Protein AF-A0A1G3P258-F1 (afdb_monomer)

Secondary structure (DSSP, 8-state):
------HHHHHHHHHHHHHHHHHHHHHHHHHHTTS-HHHHHHHHHHHHHHHHHHHIIIIIS-PPP-HHHHHHHHHHHHHHHHHHHHHHHHHHHTTSS-TTTHHHHHHHHHHHHHHHHHHHHHHTTTT--

Sequence (129 aa):
MKINISIQQFMKFVLAGILNTSFTYGIYYLLIFIIDYRLSYIISFLSGIILSFILHAKMVFKVKIDLYKIIMYPLVYLTQFSISFIFITLFVENGIVNKKIAPLLVLLITIPITFVISKLILTNRNKNA

Solvent-accessible surface area (backbone atoms only — not comparable to full-atom values): 7156 Å² total; per-residue (Å²): 132,87,82,77,79,51,68,68,45,54,52,40,46,53,52,37,49,53,53,30,51,55,49,26,48,51,47,25,61,60,32,48,80,78,43,58,61,67,59,19,46,52,54,17,50,56,51,29,54,55,48,41,51,52,38,45,34,55,71,42,64,65,46,84,89,46,73,68,56,67,61,46,49,58,50,50,54,50,50,46,48,52,50,43,49,53,50,37,50,54,32,41,75,70,65,74,33,58,78,87,52,31,63,62,56,38,47,67,58,42,53,62,51,45,51,51,53,53,46,48,71,72,54,72,63,80,79,81,121

Mean predicted aligned error: 11.54 Å

Nearest PDB structures (foldseek):
  5mm1-assembly1_A  TM=8.463E-01  e=4.271E-02  Pyrococcus furiosus DSM 3638
  5mm0-assembly1_A  TM=7.919E-01  e=7.027E-02  Pyrococcus furiosus DSM 3638

Structure (mmCIF, N/CA/C/O backbone):
data_AF-A0A1G3P258-F1
#
_entry.id   AF-A0A1G3P258-F1
#
loop_
_atom_site.group_PDB
_atom_site.id
_atom_site.type_symbol
_atom_site.label_atom_id
_atom_site.label_alt_id
_atom_site.label_comp_id
_atom_site.label_asym_id
_atom_site.label_entity_id
_atom_site.label_seq_id
_atom_site.pdbx_PDB_ins_code
_atom_site.Cartn_x
_atom_site.Cartn_y
_atom_site.Cartn_z
_atom_site.occupancy
_atom_site.B_iso_or_equiv
_atom_site.auth_seq_id
_atom_site.auth_comp_id
_atom_site.auth_asym_id
_atom_site.auth_atom_id
_atom_site.pdbx_PDB_model_num
ATOM 1 N N . MET A 1 1 ? -13.390 -18.428 19.947 1.00 37.09 1 MET A N 1
ATOM 2 C CA . MET A 1 1 ? -13.573 -17.019 19.525 1.00 37.09 1 MET A CA 1
ATOM 3 C C . MET A 1 1 ? -14.125 -17.028 18.101 1.00 37.09 1 MET A C 1
ATOM 5 O O . MET A 1 1 ? -13.364 -17.255 17.171 1.00 37.09 1 MET A O 1
ATOM 9 N N . LYS A 1 2 ? -15.452 -16.928 17.916 1.00 30.19 2 LYS A N 1
ATOM 10 C CA . LYS A 1 2 ? -16.066 -16.960 16.575 1.00 30.19 2 LYS A CA 1
ATOM 11 C C . LYS A 1 2 ? -15.750 -15.649 15.864 1.00 30.19 2 LYS A C 1
ATOM 13 O O . LYS A 1 2 ? -16.291 -14.598 16.195 1.00 30.19 2 LYS A O 1
ATOM 18 N N . ILE A 1 3 ? -14.821 -15.711 14.922 1.00 45.19 3 ILE A N 1
ATOM 19 C CA . ILE A 1 3 ? -14.488 -14.602 14.038 1.00 45.19 3 ILE A CA 1
ATOM 20 C C . ILE A 1 3 ? -15.637 -14.474 13.022 1.00 45.19 3 ILE A C 1
ATOM 22 O O . ILE A 1 3 ? -15.552 -14.990 11.917 1.00 45.19 3 ILE A O 1
ATOM 26 N N . ASN A 1 4 ? -16.724 -13.793 13.394 1.00 44.59 4 ASN A N 1
ATOM 27 C CA . ASN A 1 4 ? -17.742 -13.368 12.429 1.00 44.59 4 ASN A CA 1
ATOM 28 C C . ASN A 1 4 ? -17.172 -12.191 11.628 1.00 44.59 4 ASN A C 1
ATOM 30 O O . ASN A 1 4 ? -17.173 -11.050 12.089 1.00 44.59 4 ASN A O 1
ATOM 34 N N . ILE A 1 5 ? -16.618 -12.476 10.450 1.00 55.91 5 ILE A N 1
ATOM 35 C CA . ILE A 1 5 ? 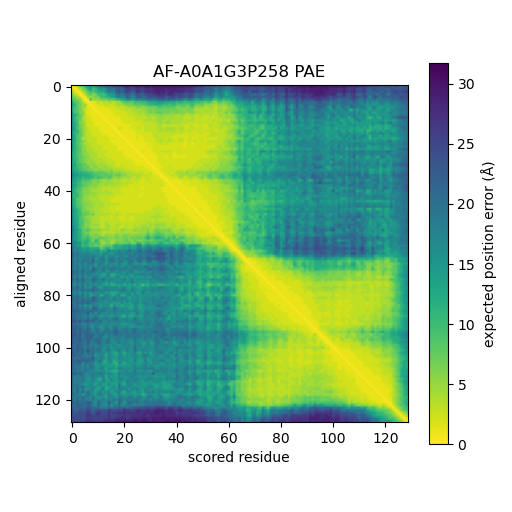-16.268 -11.453 9.462 1.00 55.91 5 ILE A CA 1
ATOM 36 C C . ILE A 1 5 ? -17.595 -10.971 8.878 1.00 55.91 5 ILE A C 1
ATOM 38 O O . ILE A 1 5 ? -18.231 -11.687 8.110 1.00 55.91 5 ILE A O 1
ATOM 42 N N . SER A 1 6 ? -18.065 -9.791 9.285 1.00 71.62 6 SER A N 1
ATOM 43 C CA . SER A 1 6 ? -19.284 -9.239 8.695 1.00 71.62 6 SER A CA 1
ATOM 44 C C . SER A 1 6 ? -18.958 -8.737 7.285 1.00 71.62 6 SER A C 1
ATOM 46 O O . SER A 1 6 ? -17.985 -8.007 7.088 1.00 71.62 6 SER A O 1
ATOM 48 N N . ILE A 1 7 ? -19.773 -9.115 6.298 1.00 76.12 7 ILE A N 1
ATOM 49 C CA . ILE A 1 7 ? -19.669 -8.662 4.897 1.00 76.12 7 ILE A CA 1
ATOM 50 C C . ILE A 1 7 ? -19.549 -7.131 4.804 1.00 76.12 7 ILE A C 1
ATOM 52 O O . ILE A 1 7 ? -18.830 -6.607 3.956 1.00 76.12 7 ILE A O 1
ATOM 56 N N . GLN A 1 8 ? -20.153 -6.401 5.744 1.00 75.00 8 GLN A N 1
ATOM 57 C CA . GLN A 1 8 ? -20.050 -4.945 5.821 1.00 75.00 8 GLN A CA 1
ATOM 58 C C . GLN A 1 8 ? -18.625 -4.455 6.127 1.00 75.00 8 GLN A C 1
ATOM 60 O O . GLN A 1 8 ? -18.224 -3.409 5.625 1.00 75.00 8 GLN A O 1
ATOM 65 N N . GLN A 1 9 ? -17.849 -5.172 6.946 1.00 70.31 9 GLN A N 1
ATOM 66 C CA . GLN A 1 9 ? -16.449 -4.818 7.222 1.00 70.31 9 GLN A CA 1
ATOM 67 C C . GLN A 1 9 ? -15.577 -5.033 5.986 1.00 70.31 9 GLN A C 1
ATOM 69 O O . GLN A 1 9 ? -14.744 -4.186 5.672 1.00 70.31 9 GLN A O 1
ATOM 74 N N . PHE A 1 10 ? -15.814 -6.125 5.256 1.00 73.94 10 PHE A N 1
ATOM 75 C CA . PHE A 1 10 ? -15.121 -6.402 4.003 1.00 73.94 10 PHE A CA 1
ATOM 76 C C . PHE A 1 10 ? -15.439 -5.347 2.934 1.00 73.94 10 PHE A C 1
ATOM 78 O O . PHE A 1 10 ? -14.525 -4.777 2.348 1.00 73.94 10 PHE A O 1
ATOM 85 N N . MET A 1 11 ? -16.714 -4.985 2.749 1.00 77.12 11 MET A N 1
ATOM 86 C CA . MET A 1 11 ? -17.096 -3.914 1.818 1.00 77.12 11 MET A CA 1
ATOM 87 C C . MET A 1 11 ? -16.448 -2.570 2.167 1.00 77.12 11 MET A C 1
ATOM 89 O O . MET A 1 11 ? -15.971 -1.867 1.281 1.00 77.12 11 MET A O 1
ATOM 93 N N . LYS A 1 12 ? -16.388 -2.211 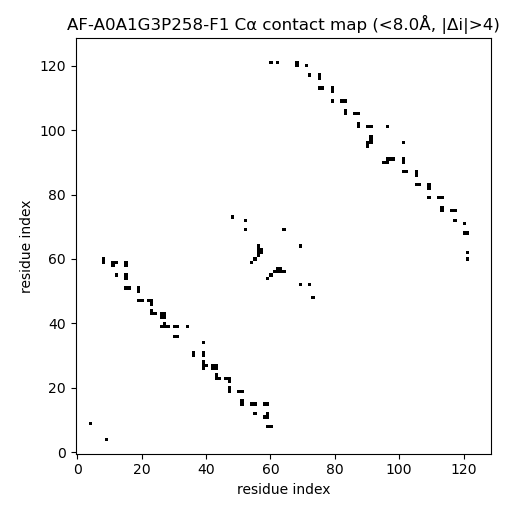3.456 1.00 76.44 12 LYS A N 1
ATOM 94 C CA . LYS A 1 12 ? -15.717 -0.981 3.903 1.00 76.44 12 LYS A CA 1
ATOM 95 C C . LYS A 1 12 ? -14.213 -1.018 3.659 1.00 76.44 12 LYS A C 1
ATOM 97 O O . LYS A 1 12 ? -13.640 0.018 3.346 1.00 76.44 12 LYS A O 1
ATOM 102 N N . PHE A 1 13 ? -13.587 -2.185 3.796 1.00 74.94 13 PHE A N 1
ATOM 103 C CA . PHE A 1 13 ? -12.176 -2.378 3.469 1.00 74.94 13 PHE A CA 1
ATOM 104 C C . PHE A 1 13 ? -11.924 -2.161 1.972 1.00 74.94 13 PHE A C 1
ATOM 106 O O . PHE A 1 13 ? -11.023 -1.411 1.611 1.00 74.94 13 PHE A O 1
ATOM 113 N N . VAL A 1 14 ? -12.763 -2.741 1.107 1.00 80.62 14 VAL A N 1
ATOM 114 C CA . VAL A 1 14 ? -12.675 -2.541 -0.350 1.00 80.62 14 VAL A CA 1
ATOM 115 C C . VAL A 1 14 ? -12.878 -1.067 -0.718 1.00 80.62 14 VAL A C 1
ATOM 117 O O . VAL A 1 1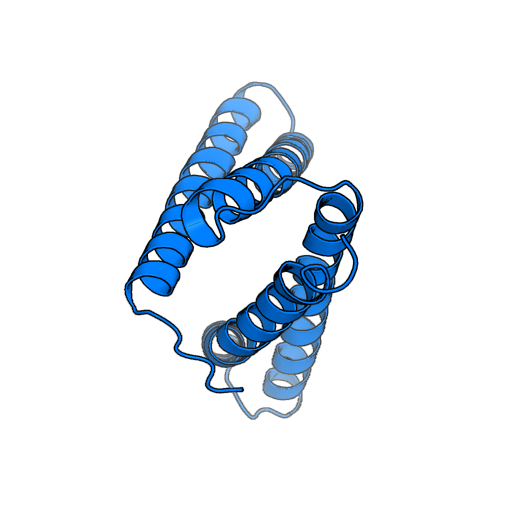4 ? -12.070 -0.504 -1.451 1.00 80.62 14 VAL A O 1
ATOM 120 N N . LEU A 1 15 ? -13.898 -0.410 -0.156 1.00 83.88 15 LEU A N 1
ATOM 121 C CA . LEU A 1 15 ? -14.153 1.024 -0.355 1.00 83.88 15 LEU A CA 1
ATOM 122 C C . LEU A 1 15 ? -12.983 1.902 0.102 1.00 83.88 15 LEU A C 1
ATOM 124 O O . LEU A 1 15 ? -12.601 2.829 -0.609 1.00 83.88 15 LEU A O 1
ATOM 128 N N . ALA A 1 16 ? -12.399 1.607 1.265 1.00 79.25 16 ALA A N 1
ATOM 129 C CA . ALA A 1 16 ? -11.225 2.318 1.762 1.00 79.25 16 ALA A CA 1
ATOM 130 C C . ALA A 1 16 ? -10.021 2.146 0.823 1.00 79.25 16 ALA A C 1
ATOM 132 O O . ALA A 1 16 ? -9.307 3.115 0.573 1.00 79.25 16 ALA A O 1
ATOM 133 N N . GLY A 1 17 ? -9.839 0.947 0.258 1.00 79.19 17 GLY A N 1
ATOM 134 C CA . GLY A 1 17 ? -8.825 0.680 -0.760 1.00 79.19 17 GLY A CA 1
ATOM 135 C C . GLY A 1 17 ? -9.017 1.532 -2.016 1.00 79.19 17 GLY A C 1
ATOM 136 O O . GLY A 1 17 ? -8.084 2.214 -2.429 1.00 79.19 17 GLY A O 1
ATOM 137 N N . ILE A 1 18 ? -10.234 1.564 -2.570 1.00 87.69 18 ILE A N 1
ATOM 138 C CA . ILE A 1 18 ? -10.562 2.365 -3.762 1.00 87.69 18 ILE A CA 1
ATOM 139 C C . ILE A 1 18 ? -10.301 3.853 -3.501 1.00 87.69 18 ILE A C 1
ATOM 141 O O . ILE A 1 18 ? -9.592 4.492 -4.274 1.00 87.69 18 ILE A O 1
ATOM 145 N N . LEU A 1 19 ? -10.810 4.392 -2.388 1.00 87.00 19 LEU A N 1
ATOM 146 C CA . LEU A 1 19 ? -10.608 5.796 -2.017 1.00 87.00 19 LEU A CA 1
ATOM 147 C C . LEU A 1 19 ? -9.126 6.144 -1.869 1.00 87.00 19 LEU A C 1
ATOM 149 O O . LEU A 1 19 ? -8.686 7.184 -2.356 1.00 87.00 19 LEU A O 1
ATOM 153 N N . ASN A 1 20 ? -8.354 5.268 -1.222 1.00 88.12 20 ASN A N 1
ATOM 154 C CA . ASN A 1 20 ? -6.926 5.475 -1.053 1.00 88.12 20 ASN A CA 1
ATOM 155 C C . ASN A 1 20 ? -6.205 5.512 -2.403 1.00 88.12 20 ASN A C 1
ATOM 157 O O . ASN A 1 20 ? -5.443 6.438 -2.653 1.00 88.12 20 ASN A O 1
ATOM 161 N N . THR A 1 21 ? -6.480 4.551 -3.286 1.00 86.31 21 THR A N 1
ATOM 162 C CA . THR A 1 21 ? -5.869 4.498 -4.619 1.00 86.31 21 THR A CA 1
ATOM 163 C C . THR A 1 21 ? -6.243 5.708 -5.470 1.00 86.31 21 THR A C 1
ATOM 165 O O . THR A 1 21 ? -5.372 6.288 -6.113 1.00 86.31 21 THR A O 1
ATOM 168 N N . SER A 1 22 ? -7.509 6.135 -5.460 1.00 90.06 22 SER A N 1
ATOM 169 C CA . SER A 1 22 ? -7.934 7.337 -6.186 1.00 90.06 22 SER A CA 1
ATOM 170 C C . SER A 1 22 ? -7.216 8.589 -5.678 1.00 90.06 22 SER A C 1
ATOM 172 O O . SER A 1 22 ? -6.766 9.407 -6.477 1.00 90.06 22 SER A O 1
ATOM 174 N N . PHE A 1 23 ? -7.063 8.726 -4.360 1.00 91.19 23 PHE A N 1
ATOM 175 C CA . PHE A 1 23 ? -6.387 9.871 -3.755 1.00 91.19 23 PHE A CA 1
ATOM 176 C C . PHE A 1 23 ? -4.882 9.886 -4.037 1.00 91.19 23 PHE A C 1
ATOM 178 O O . PHE A 1 23 ? -4.346 10.913 -4.453 1.00 91.19 23 PHE A O 1
ATOM 185 N N . THR A 1 24 ? -4.190 8.759 -3.851 1.00 89.19 24 THR A N 1
ATOM 186 C CA . THR A 1 24 ? -2.747 8.674 -4.112 1.00 89.19 24 THR A CA 1
ATOM 187 C C . THR A 1 24 ? -2.437 8.886 -5.582 1.00 89.19 24 THR A C 1
ATOM 189 O O . THR A 1 24 ? -1.491 9.606 -5.906 1.00 89.19 24 THR A O 1
ATOM 192 N N . TYR A 1 25 ? -3.257 8.336 -6.478 1.00 88.88 25 TYR A N 1
ATOM 193 C CA . TYR A 1 25 ? -3.122 8.583 -7.906 1.00 88.88 25 TYR A CA 1
ATOM 194 C C . TYR A 1 25 ? -3.359 10.057 -8.250 1.00 88.88 25 TYR A C 1
ATOM 196 O O . TYR A 1 25 ? -2.569 10.634 -8.989 1.00 88.88 25 TYR A O 1
ATOM 204 N N . GLY A 1 26 ? -4.377 10.693 -7.659 1.00 91.44 26 GLY A N 1
ATOM 205 C CA . GLY A 1 26 ? -4.629 12.126 -7.822 1.00 91.44 26 GLY A CA 1
ATOM 206 C C . GLY A 1 26 ? -3.444 12.991 -7.385 1.00 91.44 26 GLY A C 1
ATOM 207 O O . GLY A 1 26 ? -3.010 13.856 -8.142 1.00 91.44 26 GLY A O 1
ATOM 208 N N . ILE A 1 27 ? -2.862 12.715 -6.211 1.00 89.88 27 ILE A N 1
ATOM 209 C CA . ILE A 1 27 ? -1.644 13.399 -5.743 1.00 89.88 27 ILE A CA 1
ATOM 210 C C . ILE A 1 27 ? -0.496 13.179 -6.721 1.00 89.88 27 ILE A C 1
ATOM 212 O O . ILE A 1 27 ? 0.136 14.140 -7.142 1.00 89.88 27 ILE A O 1
ATOM 216 N N . TYR A 1 28 ? -0.226 11.927 -7.090 1.00 91.31 28 TYR A N 1
ATOM 217 C CA . TYR A 1 28 ? 0.866 11.603 -8.003 1.00 91.31 28 TYR A CA 1
ATOM 218 C C . TYR A 1 28 ? 0.729 12.361 -9.326 1.00 91.31 28 TYR A C 1
ATOM 220 O O . TYR A 1 28 ? 1.683 12.991 -9.777 1.00 91.31 28 TYR A O 1
ATOM 228 N N . TYR A 1 29 ? -0.472 12.327 -9.909 1.00 92.38 29 TYR A N 1
ATOM 229 C CA . TYR A 1 29 ? -0.772 12.961 -11.183 1.00 92.38 29 TYR A CA 1
ATOM 230 C C . TYR A 1 29 ? -0.583 14.478 -11.117 1.00 92.38 29 TYR A C 1
ATOM 232 O O . TYR A 1 29 ? 0.053 15.045 -11.994 1.00 92.38 29 TYR A O 1
ATOM 240 N N . LEU A 1 30 ? -1.065 15.133 -10.056 1.00 92.31 30 LEU A N 1
ATOM 241 C CA . LEU A 1 30 ? -0.884 16.576 -9.874 1.00 92.31 30 LEU A CA 1
ATOM 242 C C . LEU A 1 30 ? 0.586 16.956 -9.651 1.00 92.31 30 LEU A C 1
ATOM 244 O O . LEU A 1 30 ? 1.058 17.941 -10.214 1.00 92.31 30 LEU A O 1
ATOM 248 N N . LEU A 1 31 ? 1.323 16.174 -8.858 1.00 89.75 31 LEU A N 1
ATOM 249 C CA . LEU A 1 31 ? 2.721 16.463 -8.536 1.00 89.75 31 LEU A CA 1
ATOM 250 C C . LEU A 1 31 ? 3.654 16.265 -9.732 1.00 89.75 31 LEU A C 1
ATOM 252 O O . LEU A 1 31 ? 4.657 16.967 -9.824 1.00 89.75 31 LEU A O 1
ATOM 256 N N . ILE A 1 32 ? 3.327 15.371 -10.669 1.00 94.44 32 ILE A N 1
ATOM 257 C CA . ILE A 1 32 ? 4.161 15.136 -11.857 1.00 94.44 32 ILE A CA 1
ATOM 258 C C . ILE A 1 32 ? 4.316 16.386 -12.736 1.00 94.44 32 ILE A C 1
ATOM 260 O O . ILE A 1 32 ? 5.307 16.508 -13.447 1.00 94.44 32 ILE A O 1
ATOM 264 N N . PHE A 1 33 ? 3.364 17.325 -12.671 1.00 92.44 33 PHE A N 1
ATOM 265 C CA . PHE A 1 33 ? 3.441 18.598 -13.394 1.00 92.44 33 PHE A CA 1
ATOM 266 C C . PHE A 1 33 ? 4.355 19.629 -12.717 1.00 92.44 33 PHE A C 1
ATOM 268 O O . PHE A 1 33 ? 4.651 20.660 -13.315 1.00 92.44 33 PHE A O 1
ATOM 275 N N . ILE A 1 34 ? 4.775 19.379 -11.474 1.00 92.88 34 ILE A N 1
ATOM 276 C CA . ILE A 1 34 ? 5.508 20.336 -10.636 1.00 92.88 34 ILE A CA 1
ATOM 277 C C . ILE A 1 34 ? 6.928 19.832 -10.347 1.00 92.88 34 ILE A C 1
ATOM 279 O O . ILE A 1 34 ? 7.868 20.623 -10.331 1.00 92.88 34 ILE A O 1
ATOM 283 N N . ILE A 1 35 ? 7.096 18.527 -10.103 1.00 92.19 35 ILE A N 1
ATOM 284 C CA . ILE A 1 35 ? 8.360 17.917 -9.667 1.00 92.19 35 ILE A CA 1
ATOM 285 C C . ILE A 1 35 ? 8.658 16.599 -10.400 1.00 92.19 35 ILE A C 1
ATOM 287 O O . ILE A 1 35 ? 7.799 16.022 -11.066 1.00 92.19 35 ILE A O 1
ATOM 291 N N . ASP A 1 36 ? 9.889 16.099 -10.230 1.00 91.62 36 ASP A N 1
ATOM 292 C CA . ASP A 1 36 ? 10.336 14.814 -10.781 1.00 91.62 36 ASP A CA 1
ATOM 293 C C . ASP A 1 36 ? 9.429 13.645 -10.359 1.00 91.62 36 ASP A C 1
ATOM 295 O O . ASP A 1 36 ? 9.002 13.536 -9.205 1.00 91.62 36 ASP A O 1
ATOM 299 N N . TYR A 1 37 ? 9.193 12.720 -11.293 1.00 85.81 37 TYR A N 1
ATOM 300 C CA . TYR A 1 37 ? 8.270 11.601 -11.111 1.00 85.81 37 TYR A CA 1
ATOM 301 C C . TYR A 1 37 ? 8.613 10.713 -9.906 1.00 85.81 37 TYR A C 1
ATOM 303 O O . TYR A 1 37 ? 7.706 10.134 -9.303 1.00 85.81 37 TYR A O 1
ATOM 311 N N . ARG A 1 38 ? 9.895 10.602 -9.526 1.00 83.06 38 ARG A N 1
ATOM 312 C CA . ARG A 1 38 ? 10.327 9.812 -8.364 1.00 83.06 38 ARG A CA 1
ATOM 313 C C . ARG A 1 38 ? 9.876 10.477 -7.072 1.00 83.06 38 ARG A C 1
ATOM 315 O O . ARG A 1 38 ? 9.342 9.800 -6.197 1.00 83.06 38 ARG A O 1
ATOM 322 N N . LEU A 1 39 ? 10.039 11.797 -6.965 1.00 82.81 39 LEU A N 1
ATOM 323 C CA . LEU A 1 39 ? 9.590 12.564 -5.801 1.00 82.81 39 LEU A CA 1
ATOM 324 C C . LEU A 1 39 ? 8.061 12.601 -5.720 1.00 82.81 39 LEU A C 1
ATOM 326 O O . LEU A 1 39 ? 7.510 12.371 -4.643 1.00 82.81 39 LEU A O 1
ATOM 330 N N . SER A 1 40 ? 7.376 12.774 -6.855 1.00 84.56 40 SER A N 1
ATOM 331 C CA . SER A 1 40 ? 5.913 12.662 -6.947 1.00 84.56 40 SER A CA 1
ATOM 332 C C . SER A 1 40 ? 5.420 11.313 -6.432 1.00 84.56 40 SER A C 1
ATOM 334 O O . SER A 1 40 ? 4.460 11.249 -5.663 1.00 84.56 40 SER A O 1
ATOM 336 N N . TYR A 1 41 ? 6.100 10.229 -6.816 1.00 82.44 41 TYR A N 1
ATOM 337 C CA . TYR A 1 41 ? 5.772 8.880 -6.367 1.00 82.44 41 TYR A CA 1
ATOM 338 C C . TYR A 1 41 ? 5.999 8.701 -4.862 1.00 82.44 41 TYR A C 1
ATOM 340 O O . TYR A 1 41 ? 5.116 8.191 -4.178 1.00 82.44 41 TYR A O 1
ATOM 348 N N . ILE A 1 42 ? 7.131 9.164 -4.321 1.00 83.38 42 ILE A N 1
ATOM 349 C CA . ILE A 1 42 ? 7.424 9.072 -2.881 1.00 83.38 42 ILE A CA 1
ATOM 350 C C . ILE A 1 42 ? 6.371 9.830 -2.059 1.00 83.38 42 ILE A C 1
ATOM 352 O O . ILE A 1 42 ? 5.836 9.283 -1.094 1.00 83.38 42 ILE A O 1
ATOM 356 N N . ILE A 1 43 ? 6.030 11.062 -2.449 1.00 85.75 43 ILE A N 1
ATOM 357 C CA . ILE A 1 43 ? 5.049 11.885 -1.723 1.00 85.75 43 ILE A CA 1
ATOM 358 C C . ILE A 1 43 ? 3.648 11.273 -1.812 1.00 85.75 43 ILE A C 1
ATOM 360 O O . ILE A 1 43 ? 2.943 11.189 -0.802 1.00 85.75 43 ILE A O 1
ATOM 364 N N . SER A 1 44 ? 3.253 10.799 -2.996 1.00 86.31 44 SER A N 1
ATOM 365 C CA . SER A 1 44 ? 1.995 10.075 -3.192 1.00 86.31 44 SER A CA 1
ATOM 366 C C . SER A 1 44 ? 1.927 8.819 -2.317 1.00 86.31 44 SER A C 1
ATOM 368 O O . SER A 1 44 ? 0.936 8.603 -1.616 1.00 86.31 44 SER A O 1
ATOM 370 N N . PHE A 1 45 ? 3.003 8.032 -2.281 1.00 81.19 45 PHE A N 1
ATOM 371 C CA . PHE A 1 45 ? 3.081 6.806 -1.497 1.00 81.19 45 PHE A CA 1
ATOM 372 C C . PHE A 1 45 ? 2.961 7.071 0.011 1.00 81.19 45 PHE A C 1
ATOM 374 O O . PHE A 1 45 ? 2.142 6.443 0.683 1.00 81.19 45 PHE A O 1
ATOM 381 N N . LEU A 1 46 ? 3.704 8.049 0.543 1.00 84.56 46 LEU A N 1
ATOM 382 C CA . LEU A 1 46 ? 3.622 8.445 1.955 1.00 84.56 46 LEU A CA 1
ATOM 383 C C . LEU A 1 46 ? 2.227 8.965 2.325 1.00 84.56 46 LEU A C 1
ATOM 385 O O . LEU A 1 46 ? 1.670 8.578 3.354 1.00 84.56 46 LEU A O 1
ATOM 389 N N . SER A 1 47 ? 1.631 9.785 1.458 1.00 84.19 47 SER A N 1
ATOM 390 C CA . SER A 1 47 ? 0.264 10.286 1.638 1.00 84.19 47 SER A CA 1
ATOM 391 C C . SER A 1 47 ? -0.755 9.142 1.664 1.00 84.19 47 SER A C 1
ATOM 393 O O . SER A 1 47 ? -1.682 9.151 2.474 1.00 84.19 47 SER A O 1
ATOM 395 N N . GLY A 1 48 ? -0.546 8.117 0.834 1.00 84.38 48 GLY A N 1
ATOM 396 C CA . GLY A 1 48 ? -1.350 6.898 0.808 1.00 84.38 48 GLY A CA 1
ATOM 397 C C . GLY A 1 48 ? -1.264 6.070 2.077 1.00 84.38 48 GLY A C 1
ATOM 398 O O . GLY A 1 48 ? -2.277 5.569 2.557 1.00 84.38 48 GLY A O 1
ATOM 399 N N . ILE A 1 49 ? -0.074 5.943 2.664 1.00 78.44 49 ILE A N 1
ATOM 400 C CA . ILE A 1 49 ? 0.086 5.255 3.952 1.00 78.44 49 ILE A CA 1
ATOM 401 C C . ILE A 1 49 ? -0.741 5.967 5.030 1.00 78.44 49 ILE A C 1
ATOM 403 O O . ILE A 1 49 ? -1.487 5.316 5.767 1.00 78.44 49 ILE A O 1
ATOM 407 N N . ILE A 1 50 ? -0.655 7.300 5.089 1.00 79.62 50 ILE A N 1
ATOM 408 C CA . ILE A 1 50 ? -1.387 8.117 6.065 1.00 79.62 50 ILE A CA 1
ATOM 409 C C . ILE A 1 50 ? -2.901 7.985 5.856 1.00 79.62 50 ILE A C 1
ATOM 411 O O . ILE A 1 50 ? -3.640 7.713 6.807 1.00 79.62 50 ILE A O 1
ATOM 415 N N . LEU A 1 51 ? -3.379 8.137 4.618 1.00 82.31 51 LEU A N 1
ATOM 416 C CA . LEU A 1 51 ? -4.806 8.070 4.317 1.00 82.31 51 LEU A CA 1
ATOM 417 C C . LEU A 1 51 ? -5.373 6.663 4.542 1.00 82.31 51 LEU A C 1
ATOM 419 O O . LEU A 1 51 ? -6.423 6.527 5.173 1.00 82.31 51 LEU A O 1
ATOM 423 N N . SER A 1 52 ? -4.675 5.616 4.094 1.00 79.12 52 SER A N 1
ATOM 424 C CA . SER A 1 52 ? -5.070 4.223 4.327 1.00 79.12 52 SER A CA 1
ATOM 425 C C . SER A 1 52 ? -5.188 3.931 5.823 1.00 79.12 52 SER A C 1
ATOM 427 O O . SER A 1 52 ? -6.187 3.360 6.263 1.00 79.12 52 SER A O 1
ATOM 429 N N . PHE A 1 53 ? -4.240 4.404 6.636 1.00 74.56 53 PHE A N 1
ATOM 430 C CA . PHE A 1 53 ? -4.328 4.272 8.086 1.00 74.56 53 PHE A CA 1
ATOM 431 C C . PHE A 1 53 ? -5.588 4.949 8.653 1.00 74.56 53 PHE A C 1
ATOM 433 O O . PHE A 1 53 ? -6.340 4.324 9.406 1.00 74.56 53 PHE A O 1
ATOM 440 N N . ILE A 1 54 ? -5.866 6.199 8.263 1.00 73.00 54 ILE A N 1
ATOM 441 C CA . ILE A 1 54 ? -7.032 6.954 8.750 1.00 73.00 54 ILE A CA 1
ATOM 442 C C . ILE A 1 54 ? -8.345 6.280 8.333 1.00 73.00 54 ILE A C 1
ATOM 444 O O . ILE A 1 54 ? -9.234 6.100 9.171 1.00 73.00 54 ILE A O 1
ATOM 448 N N . LEU A 1 55 ? -8.471 5.887 7.062 1.00 73.44 55 LEU A N 1
ATOM 449 C CA . LEU A 1 55 ? -9.672 5.247 6.524 1.00 73.44 55 LEU A CA 1
ATOM 450 C C . LEU A 1 55 ? -9.928 3.901 7.203 1.00 73.44 55 LEU A C 1
ATOM 452 O O . LEU A 1 55 ? -11.041 3.641 7.657 1.00 73.44 55 LEU A O 1
ATOM 456 N N . HIS A 1 56 ? -8.908 3.058 7.353 1.00 68.75 56 HIS A N 1
ATOM 457 C CA . HIS A 1 56 ? -9.094 1.749 7.972 1.00 68.75 56 HIS A CA 1
ATOM 458 C C . HIS A 1 56 ? -9.380 1.877 9.477 1.00 68.75 56 HIS A C 1
ATOM 460 O O . HIS A 1 56 ? -10.300 1.226 9.981 1.00 68.75 56 HIS A O 1
ATOM 466 N N . ALA A 1 57 ? -8.692 2.775 10.192 1.00 68.38 57 ALA A N 1
ATOM 467 C CA . ALA A 1 57 ? -8.941 3.010 11.613 1.00 68.38 57 ALA A CA 1
ATOM 468 C C . ALA A 1 57 ? -10.353 3.563 11.884 1.00 68.38 57 ALA A C 1
ATOM 470 O O . ALA A 1 57 ? -11.051 3.047 12.762 1.00 68.38 57 ALA A O 1
ATOM 471 N N . LYS A 1 58 ? -10.798 4.577 11.123 1.00 69.94 58 LYS A N 1
ATOM 472 C CA . LYS A 1 58 ? -12.092 5.248 11.341 1.00 69.94 58 LYS A CA 1
ATOM 473 C C . LYS A 1 58 ? -13.273 4.538 10.674 1.00 69.94 58 LYS A C 1
ATOM 475 O O . LYS A 1 58 ? -14.284 4.320 11.338 1.00 69.94 58 LYS A O 1
ATOM 480 N N . MET A 1 59 ? -13.180 4.178 9.390 1.00 67.19 59 MET A N 1
ATOM 481 C CA . MET A 1 59 ?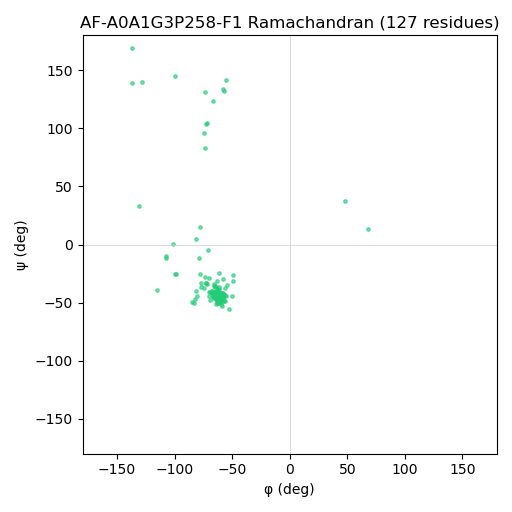 -14.313 3.600 8.648 1.00 67.19 59 MET A CA 1
ATOM 482 C C . MET A 1 59 ? -14.486 2.104 8.897 1.00 67.19 59 MET A C 1
ATOM 484 O O . MET A 1 59 ? -15.615 1.657 9.116 1.00 67.19 59 MET A O 1
ATOM 488 N N . VAL A 1 60 ? -13.400 1.325 8.839 1.00 63.34 60 VAL A N 1
ATOM 489 C CA . VAL A 1 60 ? -13.488 -0.147 8.849 1.00 63.34 60 VAL A CA 1
ATOM 490 C C . VAL A 1 60 ? -13.605 -0.678 10.273 1.00 63.34 60 VAL A C 1
ATOM 492 O O . VAL A 1 60 ? -14.520 -1.447 10.568 1.00 63.34 60 VAL A O 1
ATOM 495 N N . PHE A 1 61 ? -12.716 -0.240 11.165 1.00 59.47 61 PHE A N 1
ATOM 496 C CA . PHE A 1 61 ? -12.579 -0.847 12.490 1.00 59.47 61 PHE A CA 1
ATOM 497 C C . PHE A 1 61 ? -13.109 0.015 13.648 1.00 59.47 61 PHE A C 1
ATOM 499 O O . PHE A 1 61 ? -13.239 -0.502 14.755 1.00 59.47 61 PHE A O 1
ATOM 506 N N . LYS A 1 62 ? -13.459 1.291 13.408 1.00 63.88 62 LYS A N 1
ATOM 507 C CA . LYS A 1 62 ? -13.965 2.243 14.422 1.00 63.88 62 LYS A CA 1
ATOM 508 C C . LYS A 1 62 ? -13.117 2.277 15.708 1.00 63.88 62 LYS A C 1
ATOM 510 O O . LYS A 1 62 ? -13.647 2.375 16.812 1.00 63.88 62 LYS A O 1
ATOM 515 N N . VAL A 1 63 ? -11.797 2.170 15.582 1.00 62.75 63 VAL A N 1
ATOM 516 C CA . VAL A 1 63 ? -10.875 2.100 16.728 1.00 62.75 63 VAL A CA 1
ATOM 517 C C . VAL A 1 63 ? -10.249 3.462 16.989 1.00 62.75 63 VAL A C 1
ATOM 519 O O . VAL A 1 63 ? -9.911 4.181 16.050 1.00 62.75 63 VAL A O 1
ATOM 522 N N . LYS A 1 64 ? -10.014 3.795 18.267 1.00 58.62 64 LYS A N 1
ATOM 523 C CA . LYS A 1 64 ? -9.174 4.946 18.626 1.00 58.62 64 LYS A CA 1
ATOM 524 C C . LYS A 1 64 ? -7.781 4.781 18.000 1.00 58.62 64 LYS A C 1
ATOM 526 O O . LYS A 1 64 ? -7.187 3.693 18.060 1.00 58.62 64 LYS A O 1
ATOM 531 N N . ILE A 1 65 ? -7.321 5.859 17.366 1.00 59.06 65 ILE A N 1
ATOM 532 C CA . ILE A 1 65 ? -5.997 5.990 16.753 1.00 59.06 65 ILE A CA 1
ATOM 533 C C . ILE A 1 65 ? -4.961 5.967 17.885 1.00 59.06 65 ILE A C 1
ATOM 535 O O . ILE A 1 65 ? -5.060 6.755 18.818 1.00 59.06 65 ILE A O 1
ATOM 539 N N . ASP A 1 66 ? -4.012 5.036 17.814 1.00 66.69 66 ASP A N 1
ATOM 540 C CA . ASP A 1 66 ? -2.946 4.820 18.802 1.00 66.69 66 ASP A CA 1
ATOM 541 C C . ASP A 1 66 ? -1.607 4.801 18.042 1.00 66.69 66 ASP A C 1
ATOM 543 O O . ASP A 1 66 ? -1.544 4.229 16.948 1.00 66.69 66 ASP A O 1
ATOM 547 N N . LEU A 1 67 ? -0.553 5.415 18.593 1.00 61.16 67 LEU A N 1
ATOM 548 C CA . LEU A 1 67 ? 0.789 5.483 17.991 1.00 61.16 67 LEU A CA 1
ATOM 549 C C . LEU A 1 67 ? 1.333 4.093 17.643 1.00 61.16 67 LEU A C 1
ATOM 551 O O . LEU A 1 67 ? 1.957 3.914 16.599 1.00 61.16 67 LEU A O 1
ATOM 555 N N . TYR A 1 68 ? 1.013 3.084 18.456 1.00 67.00 68 TYR A N 1
ATOM 556 C CA . TYR A 1 68 ? 1.354 1.693 18.159 1.00 67.00 68 TYR A CA 1
ATOM 557 C C . TYR A 1 68 ? 0.762 1.222 16.821 1.00 67.00 68 TYR A C 1
ATOM 559 O O . TYR A 1 68 ? 1.437 0.570 16.026 1.00 67.00 68 TYR A O 1
ATOM 567 N N . LYS A 1 69 ? -0.490 1.594 16.528 1.00 65.62 69 LYS A N 1
ATOM 568 C CA . LYS A 1 69 ? -1.172 1.213 15.283 1.00 65.62 69 LYS A CA 1
ATOM 569 C C . LYS A 1 69 ? -0.611 1.974 14.084 1.00 65.62 69 LYS A C 1
ATOM 571 O O . LYS A 1 69 ? -0.551 1.395 13.008 1.00 65.62 69 LYS A O 1
ATOM 576 N N . ILE A 1 70 ? -0.177 3.224 14.276 1.00 64.88 70 ILE A N 1
ATOM 577 C CA . ILE A 1 70 ? 0.485 4.029 13.235 1.00 64.88 70 ILE A CA 1
ATOM 578 C C . ILE A 1 70 ? 1.802 3.373 12.808 1.00 64.88 70 ILE A C 1
ATOM 580 O O . ILE A 1 70 ? 2.074 3.299 11.618 1.00 64.88 70 ILE A O 1
ATOM 584 N N . ILE A 1 71 ? 2.589 2.857 13.756 1.00 67.75 71 ILE A N 1
ATOM 585 C CA . ILE A 1 71 ? 3.880 2.206 13.473 1.00 67.75 71 ILE A CA 1
ATOM 586 C C . ILE A 1 71 ? 3.690 0.783 12.930 1.00 67.75 71 ILE A C 1
ATOM 588 O O . ILE A 1 71 ? 4.427 0.341 12.050 1.00 67.75 71 ILE A O 1
ATOM 592 N N . MET A 1 72 ? 2.686 0.056 13.421 1.00 69.75 72 MET A N 1
ATOM 593 C CA . MET A 1 72 ? 2.437 -1.316 12.982 1.00 69.75 72 MET A CA 1
ATOM 594 C C . MET A 1 72 ? 1.829 -1.403 11.579 1.00 69.75 72 MET A C 1
ATOM 596 O O . MET A 1 72 ? 2.055 -2.394 10.893 1.00 69.75 72 MET A O 1
ATOM 600 N N . TYR A 1 73 ? 1.079 -0.395 11.119 1.00 70.38 73 TYR A N 1
ATOM 601 C CA . TYR A 1 73 ? 0.435 -0.435 9.799 1.00 70.38 73 TYR A CA 1
ATOM 602 C C . TYR A 1 73 ? 1.437 -0.498 8.626 1.00 70.38 73 TYR A C 1
ATOM 604 O O . TYR A 1 73 ? 1.289 -1.380 7.779 1.00 70.38 73 TYR A O 1
ATOM 612 N N . PRO A 1 74 ? 2.496 0.338 8.580 1.00 75.31 74 PRO A N 1
ATOM 613 C CA . PRO A 1 74 ? 3.598 0.177 7.631 1.00 75.31 74 PRO A CA 1
ATOM 614 C C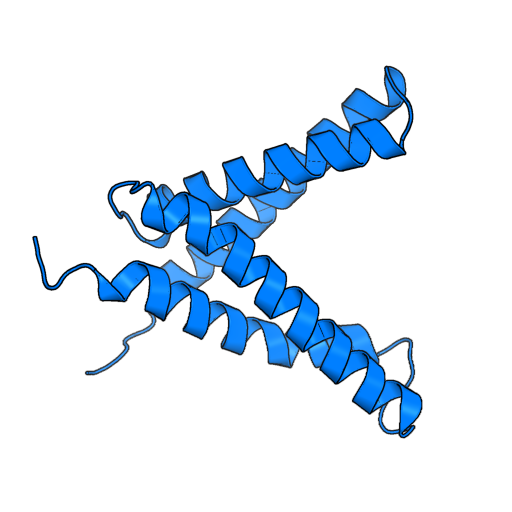 . PRO A 1 74 ? 4.253 -1.201 7.718 1.00 75.31 74 PRO A C 1
ATOM 616 O O . PRO A 1 74 ? 4.593 -1.782 6.692 1.00 75.31 74 PRO A O 1
ATOM 619 N N . LEU A 1 75 ? 4.379 -1.751 8.930 1.00 74.06 75 LEU A N 1
ATOM 620 C CA . LEU A 1 75 ? 4.939 -3.083 9.143 1.00 74.06 75 LEU A CA 1
ATOM 621 C C . LEU A 1 75 ? 4.090 -4.166 8.463 1.00 74.06 75 LEU A C 1
ATOM 623 O O . LEU A 1 75 ? 4.647 -5.060 7.839 1.00 74.06 75 LEU A O 1
ATOM 627 N N . VAL A 1 76 ? 2.755 -4.046 8.494 1.00 78.12 76 VAL A N 1
ATOM 628 C CA . VAL A 1 76 ? 1.853 -4.949 7.757 1.00 78.12 76 VAL A CA 1
ATOM 629 C C . VAL A 1 76 ? 2.091 -4.876 6.257 1.00 78.12 76 VAL A C 1
ATOM 631 O O . VAL A 1 76 ? 2.193 -5.917 5.614 1.00 78.12 76 VAL A O 1
ATOM 634 N N . TYR A 1 77 ? 2.201 -3.670 5.697 1.00 77.12 77 TYR A N 1
ATOM 635 C CA . TYR A 1 77 ? 2.491 -3.506 4.272 1.00 77.12 77 TYR A CA 1
ATOM 636 C C . TYR A 1 77 ? 3.870 -4.058 3.905 1.00 77.12 77 TYR A C 1
ATOM 638 O O . TYR A 1 77 ? 4.018 -4.678 2.853 1.00 77.12 77 TYR A O 1
ATOM 646 N N . LEU A 1 78 ? 4.862 -3.912 4.786 1.00 81.00 78 LEU A N 1
ATOM 647 C CA . LEU A 1 78 ? 6.190 -4.486 4.593 1.00 81.00 78 LEU A CA 1
ATOM 648 C C . LEU A 1 78 ? 6.153 -6.020 4.634 1.00 81.00 78 LEU A C 1
ATOM 650 O O . LEU A 1 78 ? 6.767 -6.679 3.795 1.00 81.00 78 LEU A O 1
ATOM 654 N N . THR A 1 79 ? 5.392 -6.603 5.563 1.00 78.31 79 THR A N 1
ATOM 655 C CA . THR A 1 79 ? 5.165 -8.052 5.620 1.00 78.31 79 THR A CA 1
ATOM 656 C C . THR A 1 79 ? 4.417 -8.537 4.382 1.00 78.31 79 THR A C 1
ATOM 658 O O . THR A 1 79 ? 4.837 -9.513 3.769 1.00 78.31 79 THR A O 1
ATOM 661 N N . GLN A 1 80 ? 3.363 -7.836 3.955 1.00 83.38 80 GLN A N 1
ATOM 662 C CA . GLN A 1 80 ? 2.630 -8.152 2.730 1.00 83.38 80 GLN A CA 1
ATOM 663 C C . GLN A 1 80 ? 3.555 -8.132 1.512 1.00 83.38 80 GLN A C 1
ATOM 665 O O . GLN A 1 80 ? 3.510 -9.055 0.699 1.00 83.38 80 GLN A O 1
ATOM 670 N N . PHE A 1 81 ? 4.389 -7.100 1.381 1.00 83.56 81 PHE A N 1
ATOM 671 C CA . PHE A 1 81 ? 5.354 -6.992 0.294 1.00 83.56 81 PHE A CA 1
ATOM 672 C C . PHE A 1 81 ? 6.348 -8.155 0.320 1.00 83.56 81 PHE A C 1
ATOM 674 O O . PHE A 1 81 ? 6.540 -8.813 -0.697 1.00 83.56 81 PHE A O 1
ATOM 681 N N . SER A 1 82 ? 6.911 -8.459 1.491 1.00 84.75 82 SER A N 1
ATOM 682 C CA . SER A 1 82 ? 7.885 -9.543 1.663 1.00 84.75 82 SER A CA 1
ATOM 683 C C . SER A 1 82 ? 7.284 -10.902 1.296 1.00 84.75 82 SER A C 1
ATOM 685 O O . SER A 1 82 ? 7.882 -11.663 0.543 1.00 84.75 82 SER A O 1
ATOM 687 N N . ILE A 1 83 ? 6.064 -11.181 1.764 1.00 85.25 83 ILE A N 1
ATOM 688 C CA . ILE A 1 83 ? 5.325 -12.401 1.422 1.00 85.25 83 ILE A CA 1
ATOM 689 C C . ILE A 1 83 ? 5.051 -12.449 -0.083 1.00 85.25 83 ILE A C 1
ATOM 691 O O . ILE A 1 83 ? 5.326 -13.462 -0.723 1.00 85.25 83 ILE A O 1
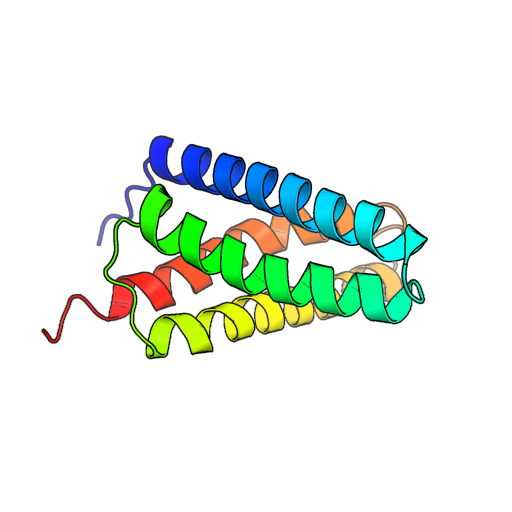ATOM 695 N N . SER A 1 84 ? 4.557 -11.352 -0.665 1.00 85.44 84 SER A N 1
ATOM 696 C CA . SER A 1 84 ? 4.278 -11.279 -2.105 1.00 85.44 84 SER A CA 1
ATOM 697 C C . SER A 1 84 ? 5.534 -11.544 -2.934 1.00 85.44 84 SER A C 1
ATOM 699 O O . SER A 1 84 ? 5.482 -12.288 -3.908 1.00 85.44 84 SER A O 1
ATOM 701 N N . PHE A 1 85 ? 6.666 -10.969 -2.526 1.00 87.25 85 PHE A N 1
ATOM 702 C CA . PHE A 1 85 ? 7.952 -11.151 -3.183 1.00 87.25 85 PHE A CA 1
ATOM 703 C C . PHE A 1 85 ? 8.400 -12.615 -3.129 1.00 87.25 85 PHE A C 1
ATOM 705 O O . PHE A 1 85 ? 8.654 -13.202 -4.173 1.00 87.25 85 PHE A O 1
ATOM 712 N N . ILE A 1 86 ? 8.389 -13.238 -1.944 1.00 88.31 86 ILE A N 1
ATOM 713 C CA . ILE A 1 86 ? 8.758 -14.653 -1.770 1.00 88.31 86 ILE A CA 1
ATOM 714 C C . ILE A 1 86 ? 7.893 -15.563 -2.650 1.00 88.31 86 ILE A C 1
ATOM 716 O O . ILE A 1 86 ? 8.425 -16.404 -3.370 1.00 88.31 86 ILE A O 1
ATOM 720 N N . PHE A 1 87 ? 6.567 -15.392 -2.629 1.00 86.69 87 PHE A N 1
ATOM 721 C CA . PHE A 1 87 ? 5.669 -16.240 -3.414 1.00 86.69 87 PHE A CA 1
ATOM 722 C C . PHE A 1 87 ? 5.819 -16.029 -4.924 1.00 86.69 87 PHE A C 1
ATOM 724 O O . PHE A 1 87 ? 5.801 -17.009 -5.665 1.00 86.69 87 PHE A O 1
ATOM 731 N N . ILE A 1 88 ? 5.987 -14.786 -5.395 1.00 88.94 88 ILE A N 1
ATOM 732 C CA . ILE A 1 88 ? 6.230 -14.523 -6.823 1.00 88.94 88 ILE A CA 1
ATOM 733 C C . ILE A 1 88 ? 7.525 -15.203 -7.262 1.00 88.94 88 ILE A C 1
ATOM 735 O O . ILE A 1 88 ? 7.512 -15.914 -8.265 1.00 88.94 88 ILE A O 1
ATOM 739 N N . THR A 1 89 ? 8.612 -15.022 -6.512 1.00 87.12 89 THR A N 1
ATOM 740 C CA . THR A 1 89 ? 9.914 -15.613 -6.830 1.00 87.12 89 THR A CA 1
ATOM 741 C C . THR A 1 89 ? 9.822 -17.137 -6.853 1.00 87.12 89 THR A C 1
ATOM 743 O O . THR A 1 89 ? 10.163 -17.751 -7.858 1.00 87.12 89 THR A O 1
ATOM 746 N N . LEU A 1 90 ? 9.228 -17.753 -5.824 1.00 88.88 90 LEU A N 1
ATOM 747 C CA . LEU A 1 90 ? 9.030 -19.204 -5.777 1.00 88.88 90 LEU A CA 1
ATOM 748 C C . LEU A 1 90 ? 8.182 -19.731 -6.941 1.00 88.88 90 LEU A C 1
ATOM 750 O O . LEU A 1 90 ? 8.495 -20.781 -7.491 1.00 88.88 90 LEU A O 1
ATOM 754 N N . PHE A 1 91 ? 7.106 -19.047 -7.327 1.00 87.69 91 PHE A N 1
ATOM 755 C CA . PHE A 1 91 ? 6.238 -19.524 -8.407 1.00 87.69 91 PHE A CA 1
ATOM 756 C C . PHE A 1 91 ? 6.847 -19.351 -9.795 1.00 87.69 91 PHE A C 1
ATOM 758 O O . PHE A 1 91 ? 6.652 -20.214 -10.652 1.00 87.69 91 PHE A O 1
ATOM 765 N N . VAL A 1 92 ? 7.560 -18.249 -10.025 1.00 89.12 92 VAL A N 1
ATOM 766 C CA . VAL A 1 92 ? 8.143 -17.940 -11.333 1.00 89.12 92 VAL A CA 1
ATOM 767 C C . VAL A 1 92 ? 9.445 -18.708 -11.551 1.00 89.12 92 VAL A C 1
ATOM 769 O O . VAL A 1 92 ? 9.618 -19.283 -12.622 1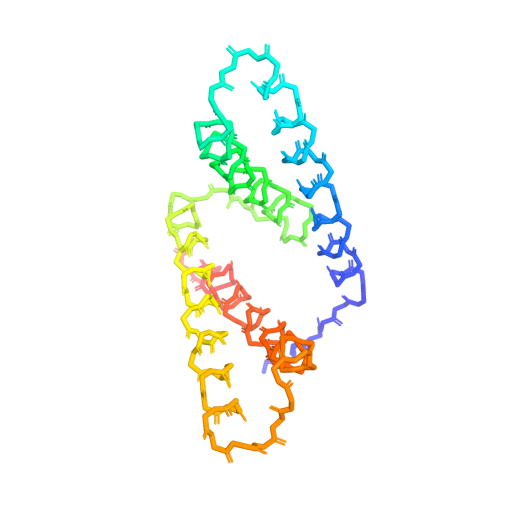.00 89.12 92 VAL A O 1
ATOM 772 N N . GLU A 1 93 ? 10.336 -18.766 -10.558 1.00 88.56 93 GLU A N 1
ATOM 773 C CA . GLU A 1 93 ? 11.643 -19.426 -10.701 1.00 88.56 93 GLU A CA 1
ATOM 774 C C . GLU A 1 93 ? 11.525 -20.951 -10.759 1.00 88.56 93 GLU A C 1
ATOM 776 O O . GLU A 1 93 ? 12.239 -21.585 -11.530 1.00 88.56 93 GLU A O 1
ATOM 781 N N . ASN A 1 94 ? 10.565 -21.547 -10.042 1.00 87.69 94 ASN A N 1
ATOM 782 C CA . ASN A 1 94 ? 10.295 -22.987 -10.135 1.00 87.69 94 ASN A CA 1
ATOM 783 C C . ASN A 1 94 ? 9.414 -23.361 -11.346 1.00 87.69 94 ASN A C 1
ATOM 785 O O . ASN A 1 94 ? 8.997 -24.510 -11.468 1.00 87.69 94 ASN A O 1
ATOM 789 N N . GLY A 1 95 ? 9.076 -22.405 -12.222 1.00 85.69 95 GLY A N 1
ATOM 790 C CA . GLY A 1 95 ? 8.283 -22.652 -13.432 1.00 85.69 95 GLY A CA 1
ATOM 791 C C . GLY A 1 95 ? 6.822 -23.051 -13.184 1.00 85.69 95 GLY A C 1
ATOM 792 O O . GLY A 1 95 ? 6.151 -23.499 -14.111 1.00 85.69 95 GLY A O 1
ATOM 793 N N . ILE A 1 96 ? 6.313 -22.877 -11.960 1.00 85.25 96 ILE A N 1
ATOM 794 C CA . ILE A 1 96 ? 4.946 -23.257 -11.566 1.00 85.25 96 ILE A CA 1
ATOM 795 C C . ILE A 1 96 ? 3.922 -22.372 -12.286 1.00 85.25 96 ILE A C 1
ATOM 797 O O . ILE A 1 96 ? 2.868 -22.843 -12.710 1.00 85.25 96 ILE A O 1
ATOM 801 N N . VAL A 1 97 ? 4.219 -21.074 -12.419 1.00 85.31 97 VAL A N 1
ATOM 802 C CA . VAL A 1 97 ? 3.290 -20.088 -12.980 1.00 85.31 97 VAL A CA 1
ATOM 803 C C . VAL A 1 97 ? 4.015 -19.140 -13.931 1.00 85.31 97 VAL A C 1
ATOM 805 O O . VAL A 1 97 ? 5.099 -18.639 -13.643 1.00 85.31 97 VAL A O 1
ATOM 808 N N . ASN A 1 98 ? 3.374 -18.813 -15.057 1.00 86.00 98 ASN A N 1
ATOM 809 C CA . ASN A 1 98 ? 3.860 -17.772 -15.958 1.00 86.00 98 ASN A CA 1
ATOM 810 C C . ASN A 1 98 ? 3.987 -16.426 -15.217 1.00 86.00 98 ASN A C 1
ATOM 812 O O . ASN A 1 98 ? 3.041 -15.987 -14.561 1.00 86.00 98 ASN A O 1
ATOM 816 N N . LYS A 1 99 ? 5.110 -15.721 -15.407 1.00 86.00 99 LYS A N 1
ATOM 817 C CA . LYS A 1 99 ? 5.380 -14.384 -14.843 1.00 86.00 99 LYS A CA 1
ATOM 818 C C . LYS A 1 99 ? 4.258 -13.355 -15.039 1.00 86.00 99 LYS A C 1
ATOM 820 O O . LYS A 1 99 ? 4.134 -12.439 -14.236 1.00 86.00 99 LYS A O 1
ATOM 825 N N . LYS A 1 100 ? 3.428 -13.500 -16.080 1.00 85.50 100 LYS A N 1
ATOM 826 C CA . LYS A 1 100 ? 2.258 -12.638 -16.323 1.00 85.50 100 LYS A CA 1
ATOM 827 C C . LYS A 1 100 ? 1.101 -12.902 -15.351 1.00 85.50 100 LYS A C 1
ATOM 829 O O . LYS A 1 100 ? 0.375 -11.976 -15.014 1.00 85.50 100 LYS A O 1
ATOM 834 N N . ILE A 1 101 ? 0.919 -14.152 -14.920 1.00 86.50 101 ILE A N 1
ATOM 835 C CA . ILE A 1 101 ? -0.209 -14.599 -14.082 1.00 86.50 101 ILE A CA 1
ATOM 836 C C . ILE A 1 101 ? 0.203 -14.689 -12.605 1.00 86.50 101 ILE A C 1
ATOM 838 O O . ILE A 1 101 ? -0.637 -14.530 -11.721 1.00 86.50 101 ILE A O 1
ATOM 842 N N . ALA A 1 102 ? 1.495 -14.882 -12.321 1.00 83.88 102 ALA A N 1
ATOM 843 C CA . ALA A 1 102 ? 2.015 -15.005 -10.961 1.00 83.88 102 ALA A CA 1
ATOM 844 C C . ALA A 1 102 ? 1.559 -13.872 -10.013 1.00 83.88 102 ALA A C 1
ATOM 846 O O . ALA A 1 102 ? 1.084 -14.198 -8.926 1.00 83.88 102 ALA A O 1
ATOM 847 N N . PRO A 1 103 ? 1.571 -12.577 -10.397 1.00 83.94 103 PRO A N 1
ATOM 848 C CA . PRO A 1 103 ? 1.105 -11.510 -9.509 1.00 83.94 103 PRO A CA 1
ATOM 849 C C . PRO A 1 103 ? -0.374 -11.640 -9.116 1.00 83.94 103 PRO A C 1
ATOM 851 O O . PRO A 1 103 ? -0.722 -11.374 -7.971 1.00 83.94 103 PRO A O 1
ATOM 854 N N . LEU A 1 104 ? -1.239 -12.092 -10.033 1.00 83.75 104 LEU A N 1
ATOM 855 C CA . LEU A 1 104 ? -2.668 -12.305 -9.771 1.00 83.75 104 LEU A CA 1
ATOM 856 C C . LEU A 1 104 ? -2.894 -13.438 -8.765 1.00 83.75 104 LEU A C 1
ATOM 858 O O . LEU A 1 104 ? -3.664 -13.281 -7.821 1.00 83.75 104 LEU A O 1
ATOM 862 N N . LEU A 1 105 ? -2.192 -14.561 -8.931 1.00 85.69 105 LEU A N 1
ATOM 863 C CA . LEU A 1 105 ? -2.271 -15.686 -7.994 1.00 85.69 105 LEU A CA 1
ATOM 864 C C . LEU A 1 105 ? -1.744 -15.311 -6.607 1.00 85.69 105 LEU A C 1
ATOM 866 O O . LEU A 1 105 ? -2.373 -15.616 -5.595 1.00 85.69 105 LEU A O 1
ATOM 870 N N . VAL A 1 106 ? -0.620 -14.599 -6.552 1.00 87.38 106 VAL A N 1
ATOM 871 C CA . VAL A 1 106 ? -0.044 -14.142 -5.285 1.00 87.38 106 VAL A CA 1
ATOM 872 C C . VAL A 1 106 ? -0.946 -13.126 -4.592 1.00 87.38 106 VAL A C 1
ATOM 874 O 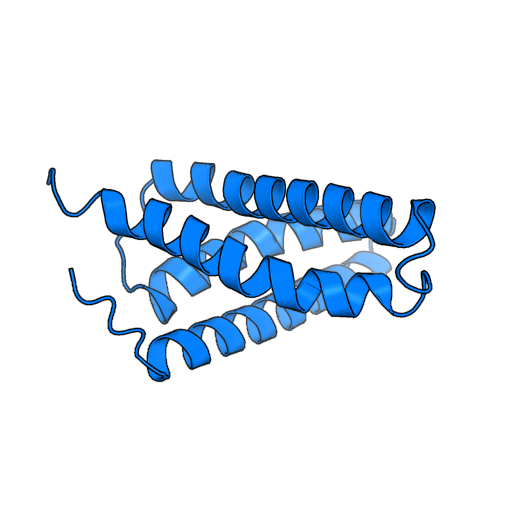O . VAL A 1 106 ? -1.067 -13.154 -3.369 1.00 87.38 106 VAL A O 1
ATOM 877 N N . LEU A 1 107 ? -1.654 -12.281 -5.341 1.00 83.69 107 LEU A N 1
ATOM 878 C CA . LEU A 1 107 ? -2.648 -11.363 -4.787 1.00 83.69 107 LEU A CA 1
ATOM 879 C C . LEU A 1 107 ? -3.789 -12.113 -4.076 1.00 83.69 107 LEU A C 1
ATOM 881 O O . LEU A 1 107 ? -4.168 -11.743 -2.965 1.00 83.69 107 LEU A O 1
ATOM 885 N N . LEU A 1 108 ? -4.282 -13.213 -4.655 1.00 86.88 108 LEU A N 1
ATOM 886 C CA . LEU A 1 108 ? -5.322 -14.048 -4.037 1.00 86.88 108 LEU A CA 1
ATOM 887 C C . LEU A 1 108 ? -4.866 -14.698 -2.721 1.00 86.88 108 LEU A C 1
ATOM 889 O O . LEU A 1 108 ? -5.679 -14.878 -1.817 1.00 86.88 108 LEU A O 1
ATOM 893 N N . ILE A 1 109 ? -3.575 -15.015 -2.596 1.00 84.44 109 ILE A N 1
ATOM 894 C CA . ILE A 1 109 ? -2.980 -15.595 -1.380 1.00 84.44 109 ILE A CA 1
ATOM 895 C C . ILE A 1 109 ? -2.675 -14.512 -0.339 1.00 84.44 109 ILE A C 1
ATOM 897 O O . ILE A 1 109 ? -2.885 -14.701 0.858 1.00 84.44 109 ILE A O 1
ATOM 901 N N . THR A 1 110 ? -2.180 -13.358 -0.776 1.00 82.88 110 THR A N 1
ATOM 902 C CA . THR A 1 110 ? -1.715 -12.295 0.124 1.00 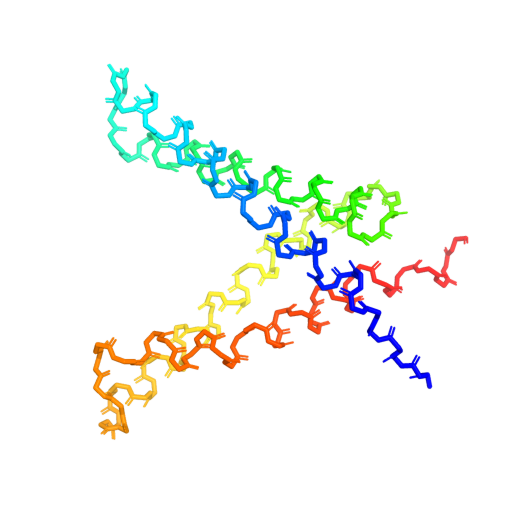82.88 110 THR A CA 1
ATOM 903 C C . THR A 1 110 ? -2.863 -11.512 0.743 1.00 82.88 110 THR A C 1
ATOM 905 O O . THR A 1 110 ? -2.762 -11.157 1.911 1.00 82.88 110 THR A O 1
ATOM 908 N N . ILE A 1 111 ? -3.988 -11.320 0.045 1.00 82.44 111 ILE A N 1
ATOM 909 C CA . ILE A 1 111 ? -5.186 -10.666 0.603 1.00 82.44 111 ILE A CA 1
ATOM 910 C C . ILE A 1 111 ? -5.652 -11.296 1.933 1.00 82.44 111 ILE A C 1
ATOM 912 O O . ILE A 1 111 ? -5.767 -10.557 2.918 1.00 82.44 111 ILE A O 1
ATOM 916 N N . PRO A 1 112 ? -5.921 -12.616 2.028 1.00 81.81 112 PRO A N 1
ATOM 917 C CA . PRO A 1 112 ? -6.372 -13.217 3.280 1.00 81.81 112 PRO A CA 1
ATOM 918 C C . PRO A 1 112 ? -5.300 -13.152 4.373 1.00 81.81 112 PRO A C 1
ATOM 920 O O . PRO A 1 112 ? -5.634 -12.902 5.531 1.00 81.81 112 PRO A O 1
ATOM 923 N N . ILE A 1 113 ? -4.018 -13.301 4.023 1.00 82.06 113 ILE A N 1
ATOM 924 C CA . ILE A 1 113 ? -2.911 -13.197 4.983 1.00 82.06 113 ILE A CA 1
ATOM 925 C C . ILE A 1 113 ? -2.824 -11.779 5.557 1.00 82.06 113 ILE A C 1
ATOM 927 O O . ILE A 1 113 ? -2.847 -11.609 6.778 1.00 82.06 113 ILE A O 1
ATOM 931 N N . THR A 1 114 ? -2.792 -10.757 4.698 1.00 81.31 114 THR A N 1
ATOM 932 C CA . THR A 1 114 ? -2.776 -9.352 5.117 1.00 81.31 114 THR A CA 1
ATOM 933 C C . THR A 1 114 ? -3.986 -9.042 5.987 1.00 81.31 114 THR A C 1
ATOM 935 O O . THR A 1 114 ? -3.833 -8.427 7.038 1.00 81.31 114 THR A O 1
ATOM 938 N N . PHE A 1 115 ? -5.179 -9.519 5.619 1.00 79.44 115 PHE A N 1
ATOM 939 C CA . PHE A 1 115 ? -6.381 -9.332 6.429 1.00 79.44 115 PHE A CA 1
ATOM 940 C C . PHE A 1 115 ? -6.230 -9.916 7.842 1.00 79.44 115 PHE A C 1
ATOM 942 O O . PHE A 1 115 ? -6.569 -9.245 8.820 1.00 79.44 115 PHE A O 1
ATOM 949 N N . VAL A 1 116 ? -5.702 -11.138 7.971 1.00 82.19 116 VAL A N 1
ATOM 950 C CA . VAL A 1 116 ? -5.467 -11.778 9.276 1.00 82.19 116 VAL A CA 1
ATOM 951 C C . VAL A 1 116 ? -4.454 -10.984 10.100 1.00 82.19 116 VAL A C 1
ATOM 953 O O . VAL A 1 116 ? -4.726 -10.691 11.265 1.00 82.19 116 VAL A O 1
ATOM 956 N N . ILE A 1 117 ? -3.334 -10.572 9.502 1.00 80.75 117 ILE A N 1
ATOM 957 C CA . ILE A 1 117 ? -2.292 -9.788 10.180 1.00 80.75 117 ILE A CA 1
ATOM 958 C C . ILE A 1 117 ? -2.848 -8.433 10.639 1.00 80.75 117 ILE A C 1
ATOM 960 O O . ILE A 1 117 ? -2.741 -8.089 11.819 1.00 80.75 117 ILE A O 1
ATOM 964 N N . SER A 1 118 ? -3.505 -7.686 9.743 1.00 71.62 118 SER A N 1
ATOM 965 C CA . SER A 1 118 ? -4.155 -6.414 10.073 1.00 71.62 118 SER A CA 1
ATOM 966 C C . SER A 1 118 ? -5.161 -6.585 11.207 1.00 71.62 118 SER A C 1
ATOM 968 O O . SER A 1 118 ? -5.192 -5.783 12.139 1.00 71.62 118 SER A O 1
ATOM 970 N N . LYS A 1 119 ? -5.971 -7.648 11.165 1.00 75.19 119 LYS A N 1
ATOM 971 C CA . LYS A 1 119 ? -6.964 -7.928 12.200 1.00 75.19 119 LYS A CA 1
ATOM 972 C C . LYS A 1 119 ? -6.314 -8.222 13.547 1.00 75.19 119 LYS A C 1
ATOM 974 O O . LYS A 1 119 ? -6.775 -7.674 14.548 1.00 75.19 119 LYS A O 1
ATOM 979 N N . LEU A 1 120 ? -5.273 -9.052 13.592 1.00 77.31 120 LEU A N 1
ATOM 980 C CA . LEU A 1 120 ? -4.554 -9.363 14.828 1.00 77.31 120 LEU A CA 1
ATOM 981 C C . LEU A 1 120 ? -3.995 -8.085 15.453 1.00 77.31 120 LEU A C 1
ATOM 983 O O . LEU A 1 120 ? -4.330 -7.765 16.588 1.00 77.31 120 LEU A O 1
ATOM 987 N N . ILE A 1 121 ? -3.249 -7.292 14.690 1.00 72.50 121 ILE A N 1
ATOM 988 C CA . ILE A 1 121 ? -2.615 -6.064 15.185 1.00 72.50 121 ILE A CA 1
ATOM 989 C C . ILE A 1 121 ? -3.648 -5.049 15.690 1.00 72.50 121 ILE A C 1
ATOM 991 O O . ILE A 1 121 ? -3.465 -4.440 16.744 1.00 72.50 121 ILE A O 1
ATOM 995 N N . LEU A 1 122 ? -4.756 -4.871 14.966 1.00 66.94 122 LEU A N 1
ATOM 996 C CA . LEU A 1 122 ? -5.769 -3.877 15.323 1.00 66.94 122 LEU A CA 1
ATOM 997 C C . LEU A 1 122 ? -6.689 -4.322 16.469 1.00 66.94 122 LEU A C 1
ATOM 999 O O . LEU A 1 122 ? -7.222 -3.462 17.172 1.00 66.94 122 LEU A O 1
ATOM 1003 N N . THR A 1 123 ? -6.865 -5.633 16.675 1.00 66.12 123 THR A N 1
ATOM 1004 C CA . THR A 1 123 ? -7.806 -6.190 17.668 1.00 66.12 123 THR A CA 1
ATOM 1005 C C . THR A 1 123 ? -7.124 -6.602 18.978 1.00 66.12 123 THR A C 1
ATOM 1007 O O . THR A 1 123 ? -7.770 -6.593 20.024 1.00 66.12 123 THR A O 1
ATOM 1010 N N . ASN A 1 124 ? -5.825 -6.928 18.970 1.00 62.59 124 ASN A N 1
ATOM 1011 C CA . ASN A 1 124 ? -5.146 -7.531 20.127 1.00 62.59 124 ASN A CA 1
ATOM 1012 C C . ASN A 1 124 ? -4.937 -6.581 21.327 1.00 62.59 124 ASN A C 1
ATOM 1014 O O . ASN A 1 124 ? -4.501 -7.029 22.381 1.00 62.59 124 ASN A O 1
ATOM 1018 N N . ARG A 1 125 ? -5.273 -5.284 21.220 1.00 52.91 125 ARG A N 1
ATOM 1019 C CA . ARG A 1 125 ? -5.122 -4.322 22.333 1.00 52.91 125 ARG A CA 1
ATOM 1020 C C . ARG A 1 125 ? -6.400 -3.975 23.101 1.00 52.91 125 ARG A C 1
ATOM 1022 O O . ARG A 1 125 ? -6.319 -3.235 24.070 1.00 52.91 125 ARG A O 1
ATOM 1029 N N . ASN A 1 126 ? -7.554 -4.546 22.754 1.00 48.00 126 ASN A N 1
ATOM 1030 C CA . ASN A 1 126 ? -8.802 -4.301 23.498 1.00 48.00 126 ASN A CA 1
ATOM 1031 C C . ASN A 1 126 ? -8.908 -5.089 24.826 1.00 48.00 126 ASN A C 1
ATOM 1033 O O . ASN A 1 126 ? -10.002 -5.228 25.360 1.00 48.00 126 ASN A O 1
ATOM 1037 N N . LYS A 1 127 ? -7.801 -5.656 25.330 1.00 42.28 127 LYS A N 1
ATOM 1038 C CA . LYS A 1 127 ? -7.768 -6.427 26.585 1.00 42.28 127 LYS A CA 1
ATOM 1039 C C . LYS A 1 127 ? -7.082 -5.728 27.764 1.00 42.28 127 LYS A C 1
ATOM 1041 O O . LYS A 1 127 ? -7.255 -6.211 28.873 1.00 42.28 127 LYS A O 1
ATOM 1046 N N . ASN A 1 128 ? -6.365 -4.617 27.561 1.00 34.97 128 ASN A N 1
ATOM 1047 C CA . ASN A 1 128 ? -5.554 -3.993 28.622 1.00 34.97 128 ASN A CA 1
ATOM 1048 C C . ASN A 1 128 ? -5.778 -2.472 28.779 1.00 34.97 128 ASN A C 1
ATOM 1050 O O . ASN A 1 128 ? -4.829 -1.755 29.091 1.00 34.97 128 ASN A O 1
ATOM 1054 N N . ALA A 1 129 ? -6.987 -1.963 28.539 1.00 37.06 129 ALA A N 1
ATOM 1055 C CA . ALA A 1 129 ? -7.345 -0.582 28.876 1.00 37.06 129 ALA A CA 1
ATOM 1056 C C . ALA A 1 129 ? -8.786 -0.506 29.373 1.00 37.06 129 ALA A C 1
ATOM 1058 O O . ALA A 1 129 ? -9.647 -1.127 28.708 1.00 37.06 129 ALA A O 1
#

Foldseek 3Di:
DPPPPDVQLVVLLVVLVVVLVVQLVVQLVVCVVPDPSVVSNVVSVVVSLVSSLVSCCCRRVNHPDDVQSSVCSVVLVVVLVVQLVVQLCVCVVVVVDDNVCSSVVSCVVSVVVSVVSNCCSRPVPPPPD

Radius of gyration: 16.79 Å; Cα contacts (8 Å, |Δi|>4): 77; chains: 1; bounding box: 32×44×45 Å

pLDDT: mean 77.37, std 13.25, range [30.19, 94.44]